Protein AF-A0A1F8XIC7-F1 (afdb_monomer_lite)

Radius of gyration: 18.32 Å; chains: 1; bounding box: 47×60×45 Å

pLDDT: mean 83.5, std 20.92, range [29.95, 98.31]

Foldseek 3Di:
DDPPPPPPPDPPQDFQPAADVLLLVLLLQVLVCVVVVHDRDCPPPDPVSNVSSVVVCVLLVQWDDDPPDIRGDPLSNCLRPPLVSVLVSLLVSQCVRVLLVVLLVVLVVQQPHDDDLQRSLVVSCVVVVDDDDSVVSSVRSVRSLSNCLSNVSRHHPSVDPPDDDPQPPDVVRDGDPD

Structure (mmCIF, N/CA/C/O backbone):
data_AF-A0A1F8XIC7-F1
#
_entry.id   AF-A0A1F8XIC7-F1
#
loop_
_atom_site.group_PDB
_atom_site.id
_atom_site.type_symbol
_atom_site.label_atom_id
_atom_site.label_alt_id
_atom_site.label_comp_id
_atom_site.label_asym_id
_atom_site.label_entity_id
_atom_site.label_seq_id
_atom_site.pdbx_PDB_ins_code
_atom_site.Cartn_x
_atom_site.Cartn_y
_atom_site.Cartn_z
_atom_site.occupancy
_atom_site.B_iso_or_equiv
_atom_site.auth_seq_id
_atom_site.auth_comp_id
_atom_site.auth_asym_id
_atom_site.auth_atom_id
_atom_site.pdbx_PDB_model_num
ATOM 1 N N . MET A 1 1 ? 32.730 34.735 -3.749 1.00 36.56 1 MET A N 1
ATOM 2 C CA . MET A 1 1 ? 31.264 34.768 -3.932 1.00 36.56 1 MET A CA 1
ATOM 3 C C . MET A 1 1 ? 30.772 33.336 -3.873 1.00 36.56 1 MET A C 1
ATOM 5 O O . MET A 1 1 ? 30.935 32.596 -4.833 1.00 36.56 1 MET A O 1
ATOM 9 N N . SER A 1 2 ? 30.315 32.911 -2.699 1.00 34.38 2 SER A N 1
ATOM 10 C CA . SER A 1 2 ? 29.846 31.547 -2.467 1.00 34.38 2 SER A CA 1
ATOM 11 C C . SER A 1 2 ? 28.393 31.474 -2.911 1.00 34.38 2 SER A C 1
ATOM 13 O O . SER A 1 2 ? 27.543 32.138 -2.326 1.00 34.38 2 SER A O 1
ATOM 15 N N . HIS A 1 3 ? 28.113 30.721 -3.973 1.00 35.69 3 HIS A N 1
ATOM 16 C CA . HIS A 1 3 ? 26.741 30.418 -4.358 1.00 35.69 3 HIS A CA 1
ATOM 17 C C . HIS A 1 3 ? 26.152 29.466 -3.319 1.00 35.69 3 HIS A C 1
ATOM 19 O O . HIS A 1 3 ? 26.372 28.256 -3.359 1.00 35.69 3 HIS A O 1
ATOM 25 N N . GLU A 1 4 ? 25.431 30.044 -2.366 1.00 33.59 4 GLU A N 1
ATOM 26 C CA . GLU A 1 4 ? 24.518 29.334 -1.487 1.00 33.59 4 GLU A CA 1
ATOM 27 C C . GLU A 1 4 ? 23.454 28.690 -2.384 1.00 33.59 4 GLU A C 1
ATOM 29 O O . GLU A 1 4 ? 22.554 29.351 -2.903 1.00 33.59 4 GLU A O 1
ATOM 34 N N . ARG A 1 5 ? 23.617 27.394 -2.671 1.00 32.84 5 ARG A N 1
ATOM 35 C CA . ARG A 1 5 ? 22.573 26.606 -3.323 1.00 32.84 5 ARG A CA 1
ATOM 36 C C . ARG A 1 5 ? 21.432 26.506 -2.328 1.00 32.84 5 ARG A C 1
ATOM 38 O O . ARG A 1 5 ? 21.460 25.669 -1.429 1.00 32.84 5 ARG A O 1
ATOM 45 N N . THR A 1 6 ? 20.446 27.376 -2.482 1.00 30.62 6 THR A N 1
ATOM 46 C CA . THR A 1 6 ? 19.145 27.218 -1.849 1.00 30.62 6 THR A CA 1
ATOM 47 C C . THR A 1 6 ? 18.588 25.885 -2.341 1.00 30.62 6 THR A C 1
ATOM 49 O O . THR A 1 6 ? 18.138 25.767 -3.477 1.00 30.62 6 THR A O 1
ATOM 52 N N . LEU A 1 7 ? 18.708 24.844 -1.516 1.00 32.47 7 LEU A N 1
ATOM 53 C CA . LEU A 1 7 ? 17.995 23.590 -1.706 1.00 32.47 7 LEU A CA 1
ATOM 54 C C . LEU A 1 7 ? 16.520 23.907 -1.481 1.00 32.47 7 LEU A C 1
ATOM 56 O O . LEU A 1 7 ? 16.023 23.835 -0.358 1.00 32.47 7 LEU A O 1
ATOM 60 N N . THR A 1 8 ? 15.825 24.317 -2.537 1.00 30.98 8 THR A N 1
ATOM 61 C CA . THR A 1 8 ? 14.368 24.275 -2.560 1.00 30.98 8 THR A CA 1
ATOM 62 C C . THR A 1 8 ? 13.981 22.836 -2.217 1.00 30.98 8 THR A C 1
ATOM 64 O O . THR A 1 8 ? 14.454 21.917 -2.894 1.00 30.98 8 THR A O 1
ATOM 67 N N . PRO A 1 9 ? 13.188 22.587 -1.159 1.00 34.09 9 PRO A N 1
ATOM 68 C CA . PRO A 1 9 ? 12.684 21.251 -0.900 1.00 34.09 9 PRO A CA 1
ATOM 69 C C . PRO A 1 9 ? 11.930 20.819 -2.154 1.00 34.09 9 PRO A C 1
ATOM 71 O O . PRO A 1 9 ? 10.974 21.486 -2.554 1.00 34.09 9 PRO A O 1
ATOM 74 N N . LEU A 1 10 ? 12.386 19.747 -2.803 1.00 39.44 10 LEU A N 1
ATOM 75 C CA . LEU A 1 10 ? 11.605 19.104 -3.853 1.00 39.44 10 LEU A CA 1
ATOM 76 C C . LEU A 1 10 ? 10.187 18.899 -3.291 1.00 39.44 10 LEU A C 1
ATOM 78 O O . LEU A 1 10 ? 10.082 18.462 -2.135 1.00 39.44 10 LEU A O 1
ATOM 82 N N . PRO A 1 11 ? 9.116 19.226 -4.043 1.00 44.53 11 PRO A N 1
ATOM 83 C CA . PRO A 1 11 ? 7.756 18.884 -3.647 1.00 44.53 11 PRO A CA 1
ATOM 84 C C . PRO A 1 11 ? 7.775 17.436 -3.173 1.00 44.53 11 PRO A C 1
ATOM 86 O O . PRO A 1 11 ? 8.271 16.575 -3.902 1.00 44.53 11 PRO A O 1
ATOM 89 N N . GLY A 1 12 ? 7.378 17.205 -1.917 1.00 56.28 12 GLY A N 1
ATOM 90 C CA . GLY A 1 12 ? 7.589 15.926 -1.245 1.00 56.28 12 GLY A CA 1
ATOM 91 C C . GLY A 1 12 ? 7.151 14.790 -2.158 1.00 56.28 12 GLY A C 1
ATOM 92 O O . GLY A 1 12 ? 5.983 14.701 -2.521 1.00 56.28 12 GLY A O 1
ATOM 93 N N . VAL A 1 13 ? 8.106 13.979 -2.612 1.00 66.06 13 VAL A N 1
ATOM 94 C CA . VAL A 1 13 ? 7.819 12.920 -3.577 1.00 66.06 13 VAL A CA 1
ATOM 95 C C . VAL A 1 13 ? 6.974 11.866 -2.870 1.00 66.06 13 VAL A C 1
ATOM 97 O O . VAL A 1 13 ? 7.499 11.060 -2.099 1.00 66.06 13 VAL A O 1
ATOM 100 N N . THR A 1 14 ? 5.665 11.868 -3.120 1.00 74.19 14 THR A N 1
ATOM 101 C CA . THR A 1 14 ? 4.772 10.838 -2.593 1.00 74.19 14 THR A CA 1
ATOM 102 C C . THR A 1 14 ? 4.947 9.554 -3.395 1.00 74.19 14 THR A C 1
ATOM 104 O O . THR A 1 14 ? 4.553 9.456 -4.558 1.00 74.19 14 THR A O 1
ATOM 107 N N . VAL A 1 15 ? 5.530 8.550 -2.746 1.00 81.69 15 VAL A N 1
ATOM 108 C CA . VAL A 1 15 ? 5.574 7.159 -3.205 1.00 81.69 15 VAL A CA 1
ATOM 109 C C . VAL A 1 15 ? 5.182 6.233 -2.062 1.00 81.69 15 VAL A C 1
ATOM 111 O O . VAL A 1 15 ? 5.423 6.573 -0.898 1.00 81.69 15 VAL A O 1
ATOM 114 N N . PRO A 1 16 ? 4.632 5.041 -2.354 1.00 86.19 16 PRO A N 1
ATOM 115 C CA . PRO A 1 16 ? 4.396 4.072 -1.305 1.00 86.19 16 PRO A CA 1
ATOM 116 C C . PRO A 1 16 ? 5.709 3.708 -0.597 1.00 86.19 16 PRO A C 1
ATOM 118 O O . PRO A 1 16 ? 6.678 3.271 -1.215 1.00 86.19 16 PRO A O 1
ATOM 121 N N . ALA A 1 17 ? 5.743 3.905 0.723 1.00 88.88 17 ALA A N 1
ATOM 122 C CA . ALA A 1 17 ? 6.948 3.740 1.546 1.00 88.88 17 ALA A CA 1
ATOM 123 C C . ALA A 1 17 ? 7.149 2.305 2.080 1.00 88.88 17 ALA A C 1
ATOM 125 O O . ALA A 1 17 ? 8.143 2.006 2.761 1.00 88.88 17 ALA A O 1
ATOM 126 N N . ILE A 1 18 ? 6.174 1.428 1.834 1.00 94.62 18 ILE A N 1
ATOM 127 C CA . ILE A 1 18 ? 6.129 0.031 2.268 1.00 94.62 18 ILE A CA 1
ATOM 128 C C . ILE A 1 18 ? 5.272 -0.790 1.296 1.00 94.62 18 ILE A C 1
ATOM 130 O O . ILE A 1 18 ? 4.400 -0.234 0.637 1.00 94.62 18 ILE A O 1
ATOM 134 N N . HIS A 1 19 ? 5.515 -2.101 1.223 1.00 95.88 19 HIS A N 1
ATOM 135 C CA . HIS A 1 19 ? 4.678 -3.063 0.495 1.00 95.88 19 HIS A CA 1
ATOM 136 C C . HIS A 1 19 ? 3.206 -2.981 0.933 1.00 95.88 19 HIS A C 1
ATOM 138 O O . HIS A 1 19 ? 2.904 -2.527 2.041 1.00 95.88 19 HIS A O 1
ATOM 144 N N . PHE A 1 20 ? 2.297 -3.428 0.073 1.00 96.44 20 PHE A N 1
ATOM 145 C CA . PHE A 1 20 ? 0.859 -3.233 0.240 1.00 96.44 20 PHE A CA 1
ATOM 146 C C . PHE A 1 20 ? 0.277 -4.033 1.415 1.00 96.44 20 PHE A C 1
ATOM 148 O O . PHE A 1 20 ? -0.479 -3.493 2.222 1.00 96.44 20 PHE A O 1
ATOM 155 N N . ALA A 1 21 ? 0.673 -5.300 1.574 1.00 95.94 21 ALA A N 1
ATOM 156 C CA . ALA A 1 21 ? 0.096 -6.190 2.587 1.00 95.94 21 ALA A CA 1
ATOM 157 C C . ALA A 1 21 ? 0.189 -5.656 4.039 1.00 95.94 21 ALA A C 1
ATOM 159 O O . ALA A 1 21 ? -0.822 -5.688 4.745 1.00 95.94 21 ALA A O 1
ATOM 160 N N . PRO A 1 22 ? 1.323 -5.091 4.506 1.00 97.31 22 PRO A N 1
ATOM 161 C CA . PRO A 1 22 ? 1.376 -4.424 5.809 1.00 97.31 22 PRO A CA 1
ATOM 162 C C . PRO A 1 22 ? 0.367 -3.283 6.003 1.00 97.31 22 PRO A C 1
ATOM 164 O O . PRO A 1 22 ? -0.145 -3.107 7.110 1.00 97.31 22 PRO A O 1
ATOM 167 N N . VAL A 1 23 ? 0.047 -2.530 4.946 1.00 98.06 23 VAL A N 1
ATOM 168 C CA . VAL A 1 23 ? -0.944 -1.442 5.002 1.00 98.06 23 VAL A CA 1
ATOM 169 C C . VAL A 1 23 ? -2.334 -2.004 5.275 1.00 98.06 23 VAL A C 1
ATOM 171 O O . VAL A 1 23 ? -3.032 -1.521 6.168 1.00 98.06 23 VAL A O 1
ATOM 174 N N . VAL A 1 24 ? -2.696 -3.082 4.576 1.00 97.88 24 VAL A N 1
ATOM 175 C CA . VAL A 1 24 ? -3.954 -3.815 4.783 1.00 97.88 24 VAL A CA 1
ATOM 176 C C . VAL A 1 24 ? -4.019 -4.412 6.188 1.00 97.88 24 VAL A C 1
ATOM 178 O O . VAL A 1 24 ? -5.032 -4.272 6.875 1.00 97.88 24 VAL A O 1
ATOM 181 N N . GLN A 1 25 ? -2.928 -5.028 6.654 1.00 97.94 25 GLN A N 1
ATOM 182 C CA . GLN A 1 25 ? -2.850 -5.611 7.994 1.00 97.94 25 GLN A CA 1
ATOM 183 C C . GLN A 1 25 ? -3.105 -4.554 9.076 1.00 97.94 25 GLN A C 1
ATOM 185 O O . GLN A 1 25 ? -3.921 -4.766 9.974 1.00 97.94 25 GLN A O 1
ATOM 190 N N . VAL A 1 26 ? -2.440 -3.399 8.984 1.00 98.25 26 VAL A N 1
ATOM 191 C CA . VAL A 1 26 ? -2.615 -2.301 9.943 1.00 98.25 26 VAL A CA 1
ATOM 192 C C . VAL A 1 26 ? -4.028 -1.722 9.866 1.00 98.25 26 VAL A C 1
ATOM 194 O O . VAL A 1 26 ? -4.639 -1.538 10.916 1.00 98.25 26 VAL A O 1
ATOM 197 N N . ALA A 1 27 ? -4.580 -1.508 8.666 1.00 98.31 27 ALA A N 1
ATOM 198 C CA . ALA A 1 27 ? -5.959 -1.043 8.491 1.00 98.31 27 ALA A CA 1
ATOM 199 C C . ALA A 1 27 ? -6.985 -1.991 9.125 1.00 98.31 27 ALA A C 1
ATOM 201 O O . ALA A 1 27 ? -7.899 -1.554 9.821 1.00 98.31 27 ALA A O 1
ATOM 202 N N . THR A 1 28 ? -6.798 -3.297 8.938 1.00 97.88 28 THR A N 1
ATOM 203 C CA . THR A 1 28 ? -7.670 -4.330 9.510 1.00 97.88 28 THR A CA 1
ATOM 204 C C . THR A 1 28 ? -7.657 -4.276 11.032 1.00 97.88 28 THR A C 1
ATOM 206 O O . THR A 1 28 ? -8.717 -4.288 11.661 1.00 97.88 28 THR A O 1
ATOM 209 N N . ARG A 1 29 ? -6.471 -4.143 11.641 1.00 97.69 29 ARG A N 1
ATOM 210 C CA . ARG A 1 29 ? -6.345 -4.061 13.102 1.00 97.69 29 ARG A CA 1
ATOM 211 C C . ARG A 1 29 ? -6.992 -2.804 13.675 1.00 97.69 29 ARG A C 1
ATOM 213 O O . ARG A 1 29 ? -7.731 -2.911 14.650 1.00 97.69 29 ARG A O 1
ATOM 220 N N . ILE A 1 30 ? -6.766 -1.635 13.068 1.00 97.38 30 ILE A N 1
ATOM 221 C CA . ILE A 1 30 ? -7.383 -0.391 13.555 1.00 97.38 30 ILE A CA 1
ATOM 222 C C . ILE A 1 30 ? -8.904 -0.399 13.371 1.00 97.38 30 ILE A C 1
ATOM 224 O O . ILE A 1 30 ? -9.615 0.019 14.279 1.00 97.38 30 ILE A O 1
ATOM 228 N N . ALA A 1 31 ? -9.410 -0.909 12.242 1.00 97.12 31 ALA A N 1
ATOM 229 C CA . ALA A 1 31 ? -10.842 -0.972 11.963 1.00 97.12 31 ALA A CA 1
ATOM 230 C C . ALA A 1 31 ? -11.546 -1.936 12.929 1.00 97.12 31 ALA A C 1
ATOM 232 O O . ALA A 1 31 ? -12.569 -1.588 13.516 1.00 97.12 31 ALA A O 1
ATOM 233 N N . THR A 1 32 ? -10.953 -3.109 13.164 1.00 96.06 32 THR A N 1
ATOM 234 C CA . THR A 1 32 ? -11.482 -4.104 14.108 1.00 96.06 32 THR A CA 1
ATOM 235 C C . THR A 1 32 ? -11.500 -3.563 15.538 1.00 96.06 32 THR A C 1
ATOM 237 O O . THR A 1 32 ? -12.520 -3.659 16.218 1.00 96.06 32 THR A O 1
ATOM 240 N N . ALA A 1 33 ? -10.402 -2.953 15.997 1.00 96.00 33 ALA A N 1
ATOM 241 C CA . ALA A 1 33 ? -10.329 -2.368 17.336 1.00 96.00 33 ALA A CA 1
ATOM 242 C C . ALA A 1 33 ? -11.333 -1.217 17.512 1.00 96.00 33 ALA A C 1
ATOM 244 O O . ALA A 1 33 ? -12.000 -1.129 18.541 1.00 96.00 33 ALA A O 1
ATOM 245 N N . ALA A 1 34 ? -11.508 -0.377 16.485 1.00 95.06 34 ALA A N 1
ATOM 246 C CA . ALA A 1 34 ? -12.491 0.703 16.503 1.00 95.06 34 ALA A CA 1
ATOM 247 C C . ALA A 1 34 ? -13.937 0.178 16.578 1.00 95.06 34 ALA A C 1
ATOM 249 O O . ALA A 1 34 ? -14.728 0.711 17.355 1.00 95.06 34 ALA A O 1
ATOM 250 N N . GLN A 1 35 ? -14.273 -0.894 15.846 1.00 94.81 35 GLN A N 1
ATOM 251 C CA . GLN A 1 35 ? -15.585 -1.555 15.941 1.00 94.81 35 GLN A CA 1
ATOM 252 C C . GLN A 1 35 ? -15.839 -2.132 17.336 1.00 94.81 35 GLN A C 1
ATOM 254 O O . GLN A 1 35 ? -16.935 -1.984 17.875 1.00 94.81 35 GLN A O 1
ATOM 259 N N . LYS A 1 36 ? -14.818 -2.754 17.933 1.00 95.69 36 LYS A N 1
ATOM 260 C CA . LYS A 1 36 ? -14.899 -3.363 19.268 1.00 95.69 36 LYS A CA 1
ATOM 261 C C . LYS A 1 36 ? -14.763 -2.363 20.419 1.00 95.69 36 LYS A C 1
ATOM 263 O O . LYS A 1 36 ? -15.024 -2.726 21.558 1.00 95.69 36 LYS A O 1
ATOM 268 N N . LYS A 1 37 ? -14.409 -1.104 20.131 1.00 94.12 37 LYS A N 1
ATOM 269 C CA . LYS A 1 37 ? -14.090 -0.062 21.126 1.00 94.12 37 LYS A CA 1
ATOM 270 C C . LYS A 1 37 ? -12.944 -0.472 22.063 1.00 94.12 37 LYS A C 1
ATOM 272 O O . LYS A 1 37 ? -12.955 -0.159 23.250 1.00 94.12 37 LYS A O 1
ATOM 277 N N . GLU A 1 38 ? -11.946 -1.148 21.506 1.00 94.75 38 GLU A N 1
ATOM 278 C CA . GLU A 1 38 ? -10.777 -1.672 22.216 1.00 94.75 38 GLU A CA 1
ATOM 279 C C . GLU A 1 38 ? -9.488 -0.956 21.785 1.00 94.75 38 GLU A C 1
ATOM 281 O O . GLU A 1 38 ? -9.451 -0.207 20.803 1.00 94.75 38 GLU A O 1
ATOM 286 N N . SER A 1 39 ? -8.401 -1.190 22.523 1.00 93.31 39 SER A N 1
ATOM 287 C CA . SER A 1 39 ? -7.068 -0.794 22.079 1.00 93.31 39 SER A CA 1
ATOM 288 C C . SER A 1 39 ? -6.615 -1.660 20.901 1.00 93.31 39 SER A C 1
ATOM 290 O O . SER A 1 39 ? -6.957 -2.835 20.784 1.00 93.31 39 SER A O 1
ATOM 292 N N . VAL A 1 40 ? -5.824 -1.074 20.001 1.00 95.75 40 VAL A N 1
ATOM 293 C CA . VAL A 1 40 ? -5.270 -1.826 18.873 1.00 95.75 40 VAL A CA 1
ATOM 294 C C . VAL A 1 40 ? -4.158 -2.739 19.380 1.00 95.75 40 VAL A C 1
ATOM 296 O O . VAL A 1 40 ? -3.164 -2.256 19.926 1.00 95.75 40 VAL A O 1
ATOM 299 N N . ASP A 1 41 ? -4.291 -4.043 19.153 1.00 95.75 41 ASP A N 1
ATOM 300 C CA . ASP A 1 41 ? -3.193 -4.978 19.378 1.00 95.75 41 ASP A CA 1
ATOM 301 C C . ASP A 1 41 ? -2.128 -4.811 18.285 1.00 95.75 41 ASP A C 1
ATOM 303 O O . ASP A 1 41 ? -2.385 -5.015 17.100 1.00 95.75 41 ASP A O 1
ATOM 307 N N . TRP A 1 42 ? -0.903 -4.460 18.670 1.00 96.88 42 TRP A N 1
ATOM 308 C CA . TRP A 1 42 ? 0.237 -4.301 17.760 1.00 96.88 42 TRP A CA 1
ATOM 309 C C . TRP A 1 42 ? 1.210 -5.485 17.780 1.00 96.88 42 TRP A C 1
ATOM 311 O O . TRP A 1 42 ? 2.243 -5.442 17.107 1.00 96.88 42 TRP A O 1
ATOM 321 N N . SER A 1 43 ? 0.887 -6.553 18.515 1.00 96.00 43 SER A N 1
ATOM 322 C CA . SER A 1 43 ? 1.722 -7.746 18.648 1.00 96.00 43 SER A CA 1
ATOM 323 C C . SER A 1 43 ? 2.151 -8.304 17.282 1.00 96.00 43 SER A C 1
ATOM 325 O O . SER A 1 43 ? 1.381 -8.337 16.316 1.00 96.00 43 SER A O 1
ATOM 327 N N . GLY A 1 44 ? 3.424 -8.685 17.166 1.00 95.50 44 GLY A N 1
ATOM 328 C CA . GLY A 1 44 ? 3.985 -9.255 15.936 1.00 95.50 44 GLY A CA 1
ATOM 329 C C . GLY A 1 44 ? 4.261 -8.265 14.792 1.00 95.50 44 GLY A C 1
ATOM 330 O O . GLY A 1 44 ? 4.814 -8.682 13.776 1.00 95.50 44 GLY A O 1
ATOM 331 N N . ILE A 1 45 ? 3.951 -6.967 14.929 1.00 96.31 45 ILE A N 1
ATOM 332 C CA . ILE A 1 45 ? 4.254 -5.954 13.902 1.00 96.31 45 ILE A CA 1
ATOM 333 C C . ILE A 1 45 ? 5.387 -5.039 14.377 1.00 96.31 45 ILE A C 1
ATOM 335 O O . ILE A 1 45 ? 5.336 -4.429 15.443 1.00 96.31 45 ILE A O 1
ATOM 339 N N . ARG A 1 46 ? 6.430 -4.893 13.550 1.00 97.00 46 ARG A N 1
ATOM 340 C CA . ARG A 1 46 ? 7.535 -3.967 13.839 1.00 97.00 46 ARG A CA 1
ATOM 341 C C . ARG A 1 46 ? 7.033 -2.523 13.876 1.00 97.00 46 ARG A C 1
ATOM 343 O O . ARG A 1 46 ? 6.299 -2.091 12.991 1.00 97.00 46 ARG A O 1
ATOM 350 N N . ARG A 1 47 ? 7.535 -1.729 14.825 1.00 96.44 47 ARG A N 1
ATOM 351 C CA . ARG A 1 47 ? 7.166 -0.311 14.990 1.00 96.44 47 ARG A CA 1
ATOM 352 C C . ARG A 1 47 ? 7.327 0.520 13.709 1.00 96.44 47 ARG A C 1
ATOM 354 O O . ARG A 1 47 ? 6.472 1.342 13.396 1.00 96.44 47 ARG A O 1
ATOM 361 N N . SER A 1 48 ? 8.388 0.283 12.937 1.00 95.19 48 SER A N 1
ATOM 362 C CA . SER A 1 48 ? 8.607 0.957 11.649 1.00 95.19 48 SER A CA 1
ATOM 363 C C . SER A 1 48 ? 7.549 0.597 10.601 1.00 95.19 48 SER A C 1
ATOM 365 O O . SER A 1 48 ? 7.109 1.474 9.861 1.00 95.19 48 SER A O 1
ATOM 367 N N . THR A 1 49 ? 7.102 -0.660 10.562 1.00 96.19 49 THR A N 1
ATOM 368 C CA . THR A 1 49 ? 6.000 -1.118 9.706 1.00 96.19 49 THR A CA 1
ATOM 369 C C . THR A 1 49 ? 4.693 -0.436 10.085 1.00 96.19 49 THR A C 1
ATOM 371 O O . THR A 1 49 ? 3.988 0.035 9.195 1.00 96.19 49 THR A O 1
ATOM 374 N N . ILE A 1 50 ? 4.404 -0.315 11.386 1.00 96.94 50 ILE A N 1
ATOM 375 C CA . ILE A 1 50 ? 3.212 0.387 11.885 1.00 96.94 50 ILE A CA 1
ATOM 376 C C . ILE A 1 50 ? 3.226 1.839 11.404 1.00 96.94 50 ILE A C 1
ATOM 378 O O . ILE A 1 50 ? 2.286 2.268 10.745 1.00 96.94 50 ILE A O 1
ATOM 382 N N . TYR A 1 51 ? 4.306 2.586 11.654 1.00 96.12 51 TYR A N 1
ATOM 383 C CA . TYR A 1 51 ? 4.361 3.999 11.269 1.00 96.12 51 TYR A CA 1
ATOM 384 C C . TYR A 1 51 ? 4.282 4.223 9.763 1.00 96.12 51 TYR A C 1
ATOM 386 O O . TYR A 1 51 ? 3.550 5.111 9.334 1.00 96.12 51 TYR A O 1
ATOM 394 N N . LYS A 1 52 ? 4.993 3.420 8.963 1.00 96.12 52 LYS A N 1
ATOM 395 C CA . LYS A 1 52 ? 4.919 3.519 7.500 1.00 96.12 52 LYS A CA 1
ATOM 396 C C . LYS A 1 52 ? 3.512 3.222 6.997 1.00 96.12 52 LYS A C 1
ATOM 398 O O . LYS A 1 52 ? 3.001 3.970 6.176 1.00 96.12 52 LYS A O 1
ATOM 403 N N . SER A 1 53 ? 2.876 2.181 7.529 1.00 97.94 53 SER A N 1
ATOM 404 C CA . SER A 1 53 ? 1.508 1.819 7.152 1.00 97.94 53 SER A CA 1
ATOM 405 C C . SER A 1 53 ? 0.511 2.901 7.550 1.00 97.94 53 SER A C 1
ATOM 407 O O . SER A 1 53 ? -0.308 3.289 6.731 1.00 97.94 53 SER A O 1
ATOM 409 N N . LEU A 1 54 ? 0.617 3.455 8.762 1.00 97.19 54 LEU A N 1
ATOM 410 C CA . LEU A 1 54 ? -0.227 4.569 9.198 1.00 97.19 54 LEU A CA 1
ATOM 411 C C . LEU A 1 54 ? -0.045 5.810 8.317 1.00 97.19 54 LEU A C 1
ATOM 413 O O . LEU A 1 54 ? -1.036 6.431 7.956 1.00 97.19 54 LEU A O 1
ATOM 417 N N . SER A 1 55 ? 1.189 6.154 7.938 1.00 95.62 55 SER A N 1
ATOM 418 C CA . SER A 1 55 ? 1.422 7.250 6.993 1.00 95.62 55 SER A CA 1
ATOM 419 C C . SER A 1 55 ? 0.792 6.966 5.626 1.00 95.62 55 SER A C 1
ATOM 421 O O . SER A 1 55 ? 0.186 7.864 5.060 1.00 95.62 55 SER A O 1
ATOM 423 N N . MET A 1 56 ? 0.852 5.726 5.124 1.00 96.00 56 MET A N 1
ATOM 424 C CA . MET A 1 56 ? 0.171 5.368 3.872 1.00 96.00 56 MET A CA 1
ATOM 425 C C . MET A 1 56 ? -1.354 5.453 3.984 1.00 96.00 56 MET A C 1
ATOM 427 O O . MET A 1 56 ? -2.006 5.911 3.055 1.00 96.00 56 MET A O 1
ATOM 431 N N . LEU A 1 57 ? -1.934 5.02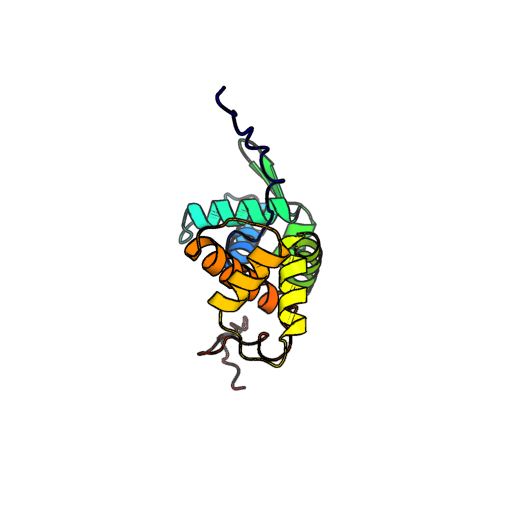4 5.106 1.00 97.75 57 LEU A N 1
ATOM 432 C CA . LEU A 1 57 ? -3.376 5.134 5.340 1.00 97.75 57 LEU A CA 1
ATOM 433 C C . LEU A 1 57 ? -3.834 6.595 5.424 1.00 97.75 57 LEU A C 1
ATOM 435 O O . LEU A 1 57 ? -4.937 6.908 4.988 1.00 97.75 57 LEU A O 1
ATOM 439 N N . GLU A 1 58 ? -3.004 7.479 5.974 1.00 96.44 58 GLU A N 1
ATOM 440 C CA . GLU A 1 58 ? -3.264 8.921 6.014 1.00 96.44 58 GLU A CA 1
ATOM 441 C C . GLU A 1 58 ? -3.142 9.551 4.619 1.00 96.44 58 GLU A C 1
ATOM 443 O O . GLU A 1 58 ? -4.022 10.302 4.217 1.00 96.44 58 GLU A O 1
ATOM 448 N N . GLU A 1 59 ? -2.132 9.161 3.836 1.00 94.69 59 GLU A N 1
ATOM 449 C CA . GLU A 1 59 ? -1.953 9.603 2.445 1.00 94.69 59 GLU A CA 1
ATOM 450 C C . GLU A 1 59 ? -3.104 9.151 1.523 1.00 94.69 59 GLU A C 1
ATOM 452 O O . GLU A 1 59 ? -3.482 9.852 0.588 1.00 94.69 59 GLU A O 1
ATOM 457 N N . MET A 1 60 ? -3.697 7.983 1.793 1.00 95.81 60 MET A N 1
ATOM 458 C CA . MET A 1 60 ? -4.903 7.498 1.103 1.00 95.81 60 MET A CA 1
ATOM 459 C C . MET A 1 60 ? -6.204 8.104 1.654 1.00 95.81 60 MET A C 1
ATOM 461 O O . MET A 1 60 ? -7.286 7.710 1.226 1.00 95.81 60 MET A O 1
ATOM 465 N N . ASP A 1 61 ? -6.113 9.037 2.602 1.00 96.62 61 ASP A N 1
ATOM 466 C CA . ASP A 1 61 ? -7.239 9.686 3.271 1.00 96.62 61 ASP A CA 1
ATOM 467 C C . ASP A 1 61 ? -8.183 8.728 4.028 1.00 96.62 61 ASP A C 1
ATOM 469 O O . ASP A 1 61 ? -9.362 9.012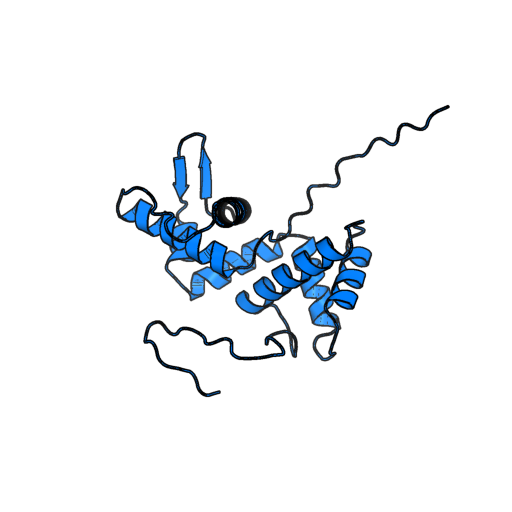 4.216 1.00 96.62 61 ASP A O 1
ATOM 473 N N . LEU A 1 62 ? -7.674 7.590 4.509 1.00 98.19 62 LEU A N 1
ATOM 474 C CA . LEU A 1 62 ? -8.460 6.587 5.245 1.00 98.19 62 LEU A CA 1
ATOM 475 C C . LEU A 1 62 ? -8.472 6.842 6.754 1.00 98.19 62 LEU A C 1
ATOM 477 O O . LEU A 1 62 ? -9.412 6.469 7.459 1.00 98.19 62 LEU A O 1
ATOM 481 N N . ILE A 1 63 ? -7.437 7.497 7.269 1.00 98.12 63 ILE A N 1
ATOM 482 C CA . ILE A 1 63 ? -7.337 7.850 8.683 1.00 98.12 63 ILE A CA 1
ATOM 483 C C . ILE A 1 63 ? -6.896 9.296 8.856 1.00 98.12 63 ILE A C 1
ATOM 485 O O . ILE A 1 63 ? -6.406 9.937 7.931 1.00 98.12 63 ILE A O 1
ATOM 489 N N . SER A 1 64 ? -7.018 9.794 10.081 1.00 97.06 64 SER A N 1
ATOM 490 C CA . SER A 1 64 ? -6.336 11.016 10.505 1.00 97.06 64 SER A CA 1
ATOM 491 C C . SER A 1 64 ? -5.716 10.797 11.875 1.00 97.06 64 SER A C 1
ATOM 493 O O . SER A 1 64 ? -6.411 10.424 12.829 1.00 97.06 64 SER A O 1
ATOM 495 N N . ARG A 1 65 ? -4.404 11.010 11.989 1.00 94.19 65 ARG A N 1
ATOM 496 C CA . ARG A 1 65 ? -3.702 10.876 13.268 1.00 94.19 65 ARG A CA 1
ATOM 497 C C . ARG A 1 65 ? -3.839 12.156 14.085 1.00 94.19 65 ARG A C 1
ATOM 499 O O . ARG A 1 65 ? -3.667 13.263 13.589 1.00 94.19 65 ARG A O 1
ATOM 506 N N . ARG A 1 66 ? -4.135 11.997 15.370 1.00 91.31 66 ARG A N 1
ATOM 507 C CA . ARG A 1 66 ? -4.137 13.058 16.384 1.00 91.31 66 ARG A CA 1
ATOM 508 C C . ARG A 1 66 ? -3.126 12.696 17.467 1.00 91.31 66 ARG A C 1
ATOM 510 O O . ARG A 1 66 ? -2.712 11.545 17.575 1.00 91.31 66 ARG A O 1
ATOM 517 N N . SER A 1 67 ? -2.757 13.659 18.308 1.00 84.50 67 SER A N 1
ATOM 518 C CA . SER A 1 67 ? -1.715 13.481 19.335 1.00 84.50 67 SER A CA 1
ATOM 519 C C . SER A 1 67 ? -1.921 12.268 20.255 1.00 84.50 67 SER A C 1
ATOM 521 O O . SER A 1 67 ? -0.943 11.697 20.728 1.00 84.50 67 SER A O 1
ATOM 523 N N . LYS A 1 68 ? -3.173 11.858 20.502 1.00 87.44 68 LYS A N 1
ATOM 524 C CA . LYS A 1 68 ? -3.521 10.734 21.391 1.00 87.44 68 LYS A CA 1
ATOM 525 C C . LYS A 1 68 ? -4.484 9.715 20.775 1.00 87.44 68 LYS A C 1
ATOM 527 O O . LYS A 1 68 ? -4.963 8.836 21.484 1.00 87.44 68 LYS A O 1
ATOM 532 N N . SER A 1 69 ? -4.820 9.837 19.493 1.00 89.81 69 SER A N 1
ATOM 533 C CA . SER A 1 69 ? -5.820 8.964 18.872 1.00 89.81 69 SER A CA 1
ATOM 534 C C . SER A 1 69 ? -5.666 8.869 17.359 1.00 89.81 69 SER A C 1
ATOM 536 O O . SER A 1 69 ? -5.036 9.710 16.720 1.00 89.81 69 SER A O 1
ATOM 538 N N . ILE A 1 70 ? -6.260 7.828 16.782 1.00 94.94 70 ILE A N 1
ATOM 539 C CA . ILE A 1 70 ? -6.404 7.660 15.338 1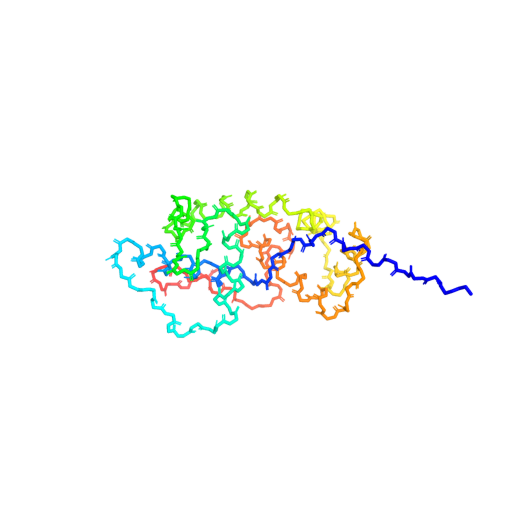.00 94.94 70 ILE A CA 1
ATOM 540 C C . ILE A 1 70 ? -7.895 7.753 15.037 1.00 94.94 70 ILE A C 1
ATOM 542 O O . ILE A 1 70 ? -8.686 6.985 15.581 1.00 94.94 70 ILE A O 1
ATOM 546 N N . PHE A 1 71 ? -8.282 8.702 14.191 1.00 96.00 71 PHE A N 1
ATOM 547 C CA . PHE A 1 71 ? -9.640 8.775 13.673 1.00 96.00 71 PHE A CA 1
ATOM 548 C C . PHE A 1 71 ? -9.749 7.877 12.437 1.00 96.00 71 PHE A C 1
ATOM 550 O O . PHE A 1 71 ? -9.050 8.110 11.451 1.00 96.00 71 PHE A O 1
ATOM 557 N N . VAL A 1 72 ? -10.597 6.849 12.507 1.00 97.06 72 VAL A N 1
ATOM 558 C CA . VAL A 1 72 ? -10.838 5.893 11.416 1.00 97.06 72 VAL A CA 1
ATOM 559 C C . VAL A 1 72 ? -12.036 6.374 10.599 1.00 97.06 72 VAL A C 1
ATOM 561 O O . VAL A 1 72 ? -13.143 6.473 11.130 1.00 97.06 72 VAL A O 1
ATOM 564 N N . LYS A 1 73 ? -11.828 6.690 9.317 1.00 97.25 73 LYS A N 1
ATOM 565 C CA . LYS A 1 73 ? -12.903 7.141 8.420 1.00 97.25 73 LYS A CA 1
ATOM 566 C C . LYS A 1 73 ? -13.716 5.956 7.901 1.00 97.25 73 LYS A C 1
ATOM 568 O O . LYS A 1 73 ? -13.237 4.825 7.888 1.00 97.25 73 LYS A O 1
ATOM 573 N N . VAL A 1 74 ? -14.934 6.221 7.418 1.00 95.81 74 VAL A N 1
ATOM 574 C CA . VAL A 1 74 ? -15.845 5.192 6.873 1.00 95.81 74 VAL A CA 1
ATOM 575 C C . VAL A 1 74 ? -15.165 4.357 5.781 1.00 95.81 74 VAL A C 1
ATOM 577 O O . VAL A 1 74 ? -15.251 3.132 5.787 1.00 95.81 74 VAL A O 1
ATOM 580 N N . GLU A 1 75 ? -14.422 5.010 4.890 1.00 97.06 75 GLU A N 1
ATOM 581 C CA . GLU A 1 75 ? -13.733 4.349 3.778 1.00 97.06 75 GLU A CA 1
ATOM 582 C C . GLU A 1 75 ? -12.612 3.405 4.245 1.00 97.06 75 GLU A C 1
ATOM 584 O O . GLU A 1 75 ? -12.346 2.397 3.595 1.00 97.06 75 GLU A O 1
ATOM 589 N N . CYS A 1 76 ? -12.028 3.634 5.429 1.00 97.94 76 CYS A N 1
ATOM 590 C CA . CYS A 1 76 ? -11.062 2.706 6.016 1.00 97.94 76 CYS A CA 1
ATOM 591 C C . CYS A 1 76 ? -11.693 1.362 6.386 1.00 97.94 76 CYS A C 1
ATOM 593 O O . CYS A 1 76 ? -11.018 0.342 6.282 1.00 97.94 76 CYS A O 1
ATOM 595 N N . TYR A 1 77 ? -12.960 1.335 6.813 1.00 97.75 77 TYR A N 1
ATOM 596 C CA . TYR A 1 77 ? -13.647 0.074 7.110 1.00 97.75 77 TYR A CA 1
ATOM 597 C C . TYR A 1 77 ? -13.881 -0.733 5.836 1.00 97.75 77 TYR A C 1
ATOM 599 O O . TYR A 1 77 ? -13.629 -1.933 5.835 1.00 97.75 77 TYR A O 1
ATOM 607 N N . ALA A 1 78 ? -14.286 -0.072 4.747 1.00 97.06 78 ALA A N 1
ATOM 608 C CA . ALA A 1 78 ? -14.414 -0.716 3.441 1.00 97.06 78 ALA A CA 1
ATOM 609 C C . ALA A 1 78 ? -13.057 -1.240 2.947 1.00 97.06 78 ALA A C 1
ATOM 611 O O . ALA A 1 78 ? -12.936 -2.408 2.606 1.00 97.06 78 ALA A O 1
ATOM 612 N N . PHE A 1 79 ? -12.004 -0.422 3.008 1.00 98.00 79 PHE A N 1
ATOM 613 C CA . PHE A 1 79 ? -10.652 -0.853 2.645 1.00 98.00 79 PHE A CA 1
ATOM 614 C C . PHE A 1 79 ? -10.150 -2.040 3.493 1.00 98.00 79 PHE A C 1
ATOM 616 O O . PHE A 1 79 ? -9.480 -2.947 2.993 1.00 98.00 79 PHE A O 1
ATOM 623 N N . ALA A 1 80 ? -10.452 -2.042 4.790 1.00 97.06 80 ALA A N 1
ATOM 624 C CA . ALA A 1 80 ? -10.008 -3.079 5.711 1.00 97.06 80 ALA A CA 1
ATOM 625 C C . ALA A 1 80 ? -10.761 -4.403 5.520 1.00 97.06 80 ALA A C 1
ATOM 627 O O . ALA A 1 80 ? -10.126 -5.456 5.469 1.00 97.06 80 ALA A O 1
ATOM 628 N N . LEU A 1 81 ?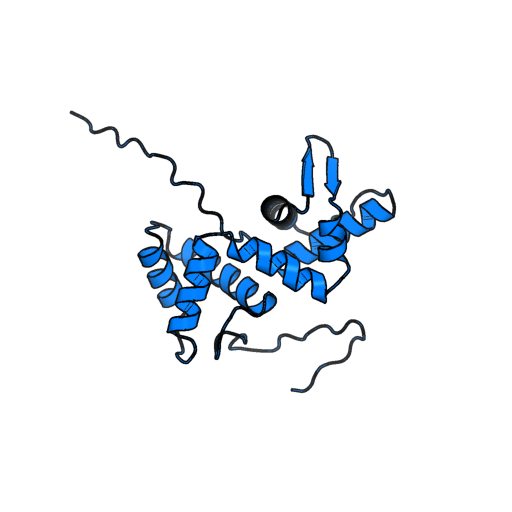 -12.090 -4.358 5.421 1.00 92.25 81 LEU A N 1
ATOM 629 C CA . LEU A 1 81 ? -12.959 -5.522 5.626 1.00 92.25 81 LEU A CA 1
ATOM 630 C C . LEU A 1 81 ? -13.593 -6.072 4.340 1.00 92.25 81 LEU A C 1
ATOM 632 O O . LEU A 1 81 ? -14.169 -7.152 4.382 1.00 92.25 81 LEU A O 1
ATOM 636 N N . ASP A 1 82 ? -13.475 -5.366 3.215 1.00 94.12 82 ASP A N 1
ATOM 637 C CA . ASP A 1 82 ? -14.043 -5.757 1.921 1.00 94.12 82 ASP A CA 1
ATOM 638 C C . ASP A 1 82 ? -12.918 -5.839 0.875 1.00 94.12 82 ASP A C 1
ATOM 640 O O . ASP A 1 82 ? -12.247 -4.845 0.589 1.00 94.12 82 ASP A O 1
ATOM 644 N N . SER A 1 83 ? -12.660 -7.038 0.342 1.00 88.44 83 SER A N 1
ATOM 645 C CA . SER A 1 83 ? -11.551 -7.286 -0.591 1.00 88.44 83 SER A CA 1
ATOM 646 C C . SER A 1 83 ? -11.690 -6.530 -1.905 1.00 88.44 83 SER A C 1
ATOM 648 O O . SER A 1 83 ? -10.689 -6.032 -2.425 1.00 88.44 83 SER A O 1
ATOM 650 N N . ASP A 1 84 ? -12.908 -6.419 -2.423 1.00 88.81 84 ASP A N 1
ATOM 651 C CA . ASP A 1 84 ? -13.162 -5.854 -3.745 1.00 88.81 84 ASP A CA 1
ATOM 652 C C . ASP A 1 84 ? -13.059 -4.332 -3.658 1.00 88.81 84 ASP A C 1
ATOM 654 O O . ASP A 1 84 ? -12.317 -3.687 -4.409 1.00 88.81 84 ASP A O 1
ATOM 658 N N . ARG A 1 85 ? -13.692 -3.754 -2.630 1.00 94.62 85 ARG A N 1
ATOM 659 C CA . ARG A 1 85 ? -13.596 -2.316 -2.357 1.00 94.62 85 ARG A CA 1
ATOM 660 C C . ARG A 1 85 ? -12.189 -1.892 -1.963 1.00 94.62 85 ARG A C 1
ATOM 662 O O . ARG A 1 85 ? -11.782 -0.778 -2.283 1.00 94.62 85 ARG A O 1
ATOM 669 N N . ARG A 1 86 ? -11.411 -2.756 -1.305 1.00 95.94 86 ARG A N 1
ATOM 670 C CA . ARG A 1 86 ? -10.005 -2.482 -0.968 1.00 95.94 86 ARG A CA 1
ATOM 671 C C . ARG A 1 86 ? -9.178 -2.155 -2.201 1.00 95.94 86 ARG A C 1
ATOM 673 O O . ARG A 1 86 ? -8.436 -1.170 -2.176 1.00 95.94 86 ARG A O 1
ATOM 680 N N . ILE A 1 87 ? -9.291 -2.972 -3.248 1.00 94.25 87 ILE A N 1
ATOM 681 C CA . ILE A 1 87 ? -8.542 -2.773 -4.492 1.00 94.25 87 ILE A CA 1
ATOM 682 C C . ILE A 1 87 ? -8.981 -1.464 -5.144 1.00 94.25 87 ILE A C 1
ATOM 684 O O . ILE A 1 87 ? -8.127 -0.652 -5.496 1.00 94.25 87 ILE A O 1
ATOM 688 N N . GLU A 1 88 ? -10.288 -1.215 -5.241 1.00 96.31 88 GLU A N 1
ATOM 689 C CA . GLU A 1 88 ? -10.834 0.017 -5.819 1.00 96.31 88 GLU A CA 1
ATOM 690 C C . GLU A 1 88 ? -10.320 1.277 -5.098 1.00 96.31 88 GLU A C 1
ATOM 692 O O . GLU A 1 88 ? -9.759 2.178 -5.731 1.00 96.31 88 GLU A O 1
ATOM 697 N N . ILE A 1 89 ? -10.458 1.320 -3.768 1.00 97.06 89 ILE A N 1
ATOM 698 C CA . ILE A 1 89 ? -10.056 2.453 -2.922 1.00 97.06 89 ILE A CA 1
ATOM 699 C C . ILE A 1 89 ? -8.556 2.719 -3.067 1.00 97.06 89 ILE A C 1
ATOM 701 O O . ILE A 1 89 ? -8.135 3.849 -3.335 1.00 97.06 89 ILE A O 1
ATOM 705 N N . ALA A 1 90 ? -7.737 1.674 -2.937 1.00 95.94 90 ALA A N 1
ATOM 706 C CA . 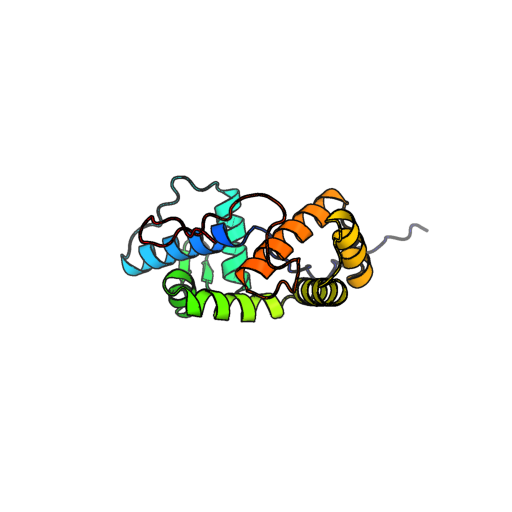ALA A 1 90 ? -6.290 1.810 -3.014 1.00 95.94 90 ALA A CA 1
ATOM 707 C C . ALA A 1 90 ? -5.811 2.180 -4.419 1.00 95.94 90 ALA A C 1
ATOM 709 O O . ALA A 1 90 ? -4.914 3.011 -4.553 1.00 95.94 90 ALA A O 1
ATOM 710 N N . ARG A 1 91 ? -6.435 1.633 -5.470 1.00 95.62 91 ARG A N 1
ATOM 711 C CA . ARG A 1 91 ? -6.155 1.989 -6.868 1.00 95.62 91 ARG A CA 1
ATOM 712 C C . 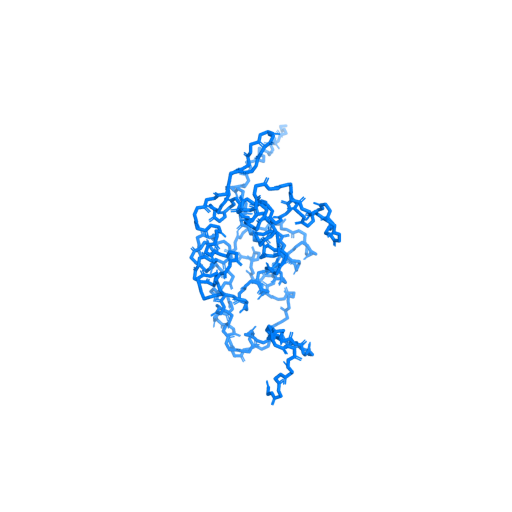ARG A 1 91 ? -6.449 3.464 -7.118 1.00 95.62 91 ARG A C 1
ATOM 714 O O . ARG A 1 91 ? -5.600 4.176 -7.653 1.00 95.62 91 ARG A O 1
ATOM 721 N N . LYS A 1 92 ? -7.620 3.940 -6.685 1.00 96.06 92 LYS A N 1
ATOM 722 C CA . LYS A 1 92 ? -8.034 5.344 -6.814 1.00 96.06 92 LYS A CA 1
ATOM 723 C C . LYS A 1 92 ? -7.099 6.294 -6.069 1.00 96.06 92 LYS A C 1
ATOM 725 O O . LYS A 1 92 ? -6.819 7.378 -6.576 1.00 96.06 92 LYS A O 1
ATOM 730 N N . ALA A 1 93 ? -6.627 5.914 -4.883 1.00 94.94 93 ALA A N 1
ATOM 731 C CA . ALA A 1 93 ? -5.670 6.715 -4.126 1.00 94.94 93 ALA A CA 1
ATOM 732 C C . ALA A 1 93 ? -4.283 6.714 -4.787 1.00 94.94 93 ALA A C 1
ATOM 734 O O . ALA A 1 93 ? -3.732 7.780 -5.052 1.00 94.94 93 ALA A O 1
ATOM 735 N N . ALA A 1 94 ? -3.753 5.538 -5.133 1.00 94.81 94 ALA A N 1
ATOM 736 C CA . ALA A 1 94 ? -2.397 5.396 -5.652 1.00 94.81 94 ALA A CA 1
ATOM 737 C C . ALA A 1 94 ? -2.189 6.092 -7.006 1.00 94.81 94 ALA A C 1
ATOM 739 O O . ALA A 1 94 ? -1.134 6.677 -7.242 1.00 94.81 94 ALA A O 1
ATOM 740 N N . LEU A 1 95 ? -3.201 6.100 -7.882 1.00 94.38 95 LEU A N 1
ATOM 741 C CA . LEU A 1 95 ? -3.136 6.798 -9.174 1.00 94.38 95 LEU A CA 1
ATOM 742 C C . LEU A 1 95 ? -3.099 8.334 -9.051 1.00 94.38 95 LEU A C 1
ATOM 744 O O . LEU A 1 95 ? -2.774 9.020 -10.022 1.00 94.38 95 LEU A O 1
ATOM 748 N N . LYS A 1 96 ? -3.387 8.896 -7.871 1.00 92.94 96 LYS A N 1
ATOM 749 C CA . LYS A 1 96 ? -3.186 10.330 -7.610 1.00 92.94 96 LYS A CA 1
ATOM 750 C C . LYS A 1 96 ? -1.724 10.669 -7.323 1.00 92.94 96 LYS A C 1
ATOM 752 O O . LYS A 1 96 ? -1.359 11.835 -7.425 1.00 92.94 96 LYS A O 1
ATOM 757 N N . TRP A 1 97 ? -0.887 9.685 -6.987 1.00 92.50 97 TRP A N 1
ATOM 758 C CA . TRP A 1 97 ? 0.533 9.906 -6.721 1.00 92.50 97 TRP A CA 1
ATOM 759 C C . TRP A 1 97 ? 1.296 10.026 -8.046 1.00 92.50 97 TRP A C 1
ATOM 761 O O . TRP A 1 97 ? 1.388 9.034 -8.779 1.00 92.50 97 TRP A O 1
ATOM 771 N N . PRO A 1 98 ? 1.873 11.200 -8.380 1.00 91.50 98 PRO A N 1
ATOM 772 C CA . PRO A 1 98 ? 2.434 11.443 -9.710 1.00 91.50 98 PRO A CA 1
ATOM 773 C C . PRO A 1 98 ? 3.498 10.422 -10.109 1.00 91.50 98 PRO A C 1
ATOM 775 O O . PRO A 1 98 ? 3.462 9.884 -11.213 1.00 91.50 98 PRO A O 1
ATOM 778 N N . MET A 1 99 ? 4.401 10.087 -9.185 1.00 91.31 99 MET A N 1
ATOM 779 C CA . MET A 1 99 ? 5.470 9.135 -9.464 1.00 91.31 99 MET A CA 1
ATOM 780 C C . MET A 1 99 ? 4.958 7.703 -9.639 1.00 91.31 99 MET A C 1
ATOM 782 O O . MET A 1 99 ? 5.444 6.991 -10.516 1.00 91.31 99 MET A O 1
ATOM 786 N N . PHE A 1 100 ? 3.966 7.279 -8.851 1.00 94.12 100 PHE A N 1
ATOM 787 C CA . PHE A 1 100 ? 3.357 5.962 -9.033 1.00 94.12 100 PHE A CA 1
ATOM 788 C C . PHE A 1 100 ? 2.665 5.871 -10.398 1.00 94.12 100 PHE A C 1
ATOM 790 O O . PHE A 1 100 ? 2.861 4.908 -11.133 1.00 94.12 100 PHE A O 1
ATOM 797 N N . SER A 1 101 ? 1.937 6.914 -10.796 1.00 93.88 101 SER A N 1
ATOM 798 C CA . SER A 1 101 ? 1.308 6.992 -12.117 1.00 93.88 101 SER A CA 1
ATOM 799 C C . SER A 1 101 ? 2.321 6.983 -13.264 1.00 93.88 101 SER A C 1
ATOM 801 O O . SER A 1 101 ? 2.108 6.295 -14.264 1.00 93.88 101 SER A O 1
ATOM 803 N N . THR A 1 102 ? 3.453 7.676 -13.123 1.00 94.00 102 THR A N 1
ATOM 804 C CA . THR A 1 102 ? 4.572 7.573 -14.074 1.00 94.00 102 THR A CA 1
ATOM 805 C C . THR A 1 102 ? 5.144 6.158 -14.108 1.00 94.00 102 THR A C 1
ATOM 807 O O . THR A 1 102 ? 5.358 5.609 -15.187 1.00 94.00 102 THR A O 1
ATOM 810 N N . PHE A 1 103 ? 5.307 5.515 -12.952 1.00 95.06 103 PHE A N 1
ATOM 811 C CA . PHE A 1 103 ? 5.771 4.134 -12.871 1.00 95.06 103 PHE A CA 1
ATOM 812 C C . PHE A 1 103 ? 4.840 3.155 -13.610 1.00 95.06 103 PHE A C 1
ATOM 814 O O . PHE A 1 103 ? 5.327 2.315 -14.369 1.00 95.06 103 PHE A O 1
ATOM 821 N N . ILE A 1 104 ? 3.515 3.296 -13.480 1.00 95.69 104 ILE A N 1
ATOM 822 C CA . ILE A 1 104 ? 2.550 2.486 -14.245 1.00 95.69 104 ILE A CA 1
ATOM 823 C C . ILE A 1 104 ? 2.700 2.719 -15.754 1.00 95.69 104 ILE A C 1
ATOM 825 O O . ILE A 1 104 ? 2.742 1.753 -16.515 1.00 95.69 104 ILE A O 1
ATOM 829 N N . LYS A 1 105 ? 2.858 3.973 -16.204 1.00 95.31 105 LYS A N 1
ATOM 830 C CA . LYS A 1 105 ? 3.110 4.275 -17.626 1.00 95.31 105 LYS A CA 1
ATOM 831 C C . LYS A 1 105 ? 4.372 3.576 -18.128 1.00 95.31 105 LYS A C 1
ATOM 833 O O . LYS A 1 105 ? 4.323 2.934 -19.176 1.00 95.31 105 LYS A O 1
ATOM 838 N N . ILE A 1 106 ? 5.466 3.636 -17.362 1.00 94.31 106 ILE A N 1
ATOM 839 C CA . ILE A 1 106 ? 6.715 2.935 -17.688 1.00 94.31 106 ILE A CA 1
ATOM 840 C C . ILE A 1 106 ? 6.442 1.441 -17.862 1.00 94.31 106 ILE A C 1
ATOM 842 O O . ILE A 1 106 ? 6.801 0.903 -18.908 1.00 94.31 106 ILE A O 1
ATOM 846 N N . LEU A 1 107 ? 5.773 0.787 -16.903 1.00 94.38 107 LEU A N 1
ATOM 847 C CA . LEU A 1 107 ? 5.448 -0.642 -16.988 1.00 94.38 107 LEU A CA 1
ATOM 848 C C . LEU A 1 107 ? 4.632 -0.986 -18.241 1.00 94.38 107 LEU A C 1
ATOM 850 O O . LEU A 1 107 ? 4.926 -1.983 -18.899 1.00 94.38 107 LEU A O 1
ATOM 854 N N . THR A 1 108 ? 3.663 -0.149 -18.617 1.00 93.75 108 THR A N 1
ATOM 855 C CA . THR A 1 108 ? 2.859 -0.333 -19.836 1.00 93.75 108 THR A CA 1
ATOM 856 C C . THR A 1 108 ? 3.717 -0.314 -21.101 1.00 93.75 108 THR A C 1
ATOM 858 O O . THR A 1 108 ? 3.540 -1.181 -21.960 1.00 93.75 108 THR A O 1
ATOM 861 N N . THR A 1 109 ? 4.705 0.588 -21.197 1.00 93.12 109 THR A N 1
ATOM 862 C CA . THR A 1 109 ? 5.613 0.651 -22.366 1.00 93.12 109 THR A CA 1
ATOM 863 C C . THR A 1 109 ? 6.506 -0.582 -22.532 1.00 93.12 109 THR A C 1
ATOM 865 O O . THR A 1 109 ? 7.018 -0.825 -23.622 1.00 93.12 109 THR A O 1
ATOM 868 N N . VAL A 1 110 ? 6.705 -1.363 -21.467 1.00 90.69 110 VAL A N 1
ATOM 869 C CA . VAL A 1 110 ? 7.558 -2.564 -21.454 1.00 90.69 110 VAL A CA 1
ATOM 870 C C . VAL A 1 110 ? 6.773 -3.822 -21.081 1.00 90.69 110 VAL A C 1
ATOM 872 O O . VAL A 1 110 ? 7.352 -4.795 -20.604 1.00 90.69 110 VAL A O 1
ATOM 875 N N . SER A 1 111 ? 5.457 -3.822 -21.297 1.00 88.69 111 SER A N 1
ATOM 876 C CA . SER A 1 111 ? 4.535 -4.882 -20.855 1.00 88.69 111 SER A CA 1
ATOM 877 C C . SER A 1 111 ? 4.856 -6.284 -21.394 1.00 88.69 111 SER A C 1
ATOM 879 O O . SER A 1 111 ? 4.556 -7.278 -20.732 1.00 88.69 111 SER A O 1
ATOM 881 N N . SER A 1 112 ? 5.511 -6.376 -22.555 1.00 85.88 112 SER A N 1
ATOM 882 C CA . SER A 1 112 ? 5.968 -7.627 -23.181 1.00 85.88 112 SER A CA 1
ATOM 883 C C . SER A 1 112 ? 7.472 -7.900 -23.024 1.00 85.88 112 SER A C 1
ATOM 885 O O . SER A 1 112 ? 7.978 -8.881 -23.564 1.00 85.88 112 SER A O 1
ATOM 887 N N . GLN A 1 113 ? 8.211 -7.047 -22.305 1.00 87.12 113 GLN A N 1
ATOM 888 C CA . GLN A 1 113 ? 9.672 -7.109 -22.217 1.00 87.12 113 GLN A CA 1
ATOM 889 C C . GLN A 1 113 ? 10.141 -7.435 -20.802 1.00 87.12 113 GLN A C 1
ATOM 891 O O . GLN A 1 113 ? 9.787 -6.749 -19.840 1.00 87.12 113 GLN A O 1
ATOM 896 N N . HIS A 1 114 ? 11.029 -8.425 -20.677 1.00 82.44 114 HIS A N 1
ATOM 897 C CA . HIS A 1 114 ? 11.744 -8.666 -19.426 1.00 82.44 114 HIS A CA 1
ATOM 898 C C . HIS A 1 114 ? 12.701 -7.502 -19.154 1.00 82.44 114 HIS A C 1
ATOM 900 O O . HIS A 1 114 ? 13.732 -7.349 -19.809 1.00 82.44 114 HIS A O 1
ATOM 906 N N . ILE A 1 115 ? 12.357 -6.675 -18.169 1.00 86.75 115 ILE A N 1
ATOM 907 C CA . ILE A 1 115 ? 13.174 -5.555 -17.709 1.00 86.75 115 ILE A CA 1
ATOM 908 C C . ILE A 1 115 ? 13.631 -5.815 -16.273 1.00 86.75 115 ILE A C 1
ATOM 910 O O . ILE A 1 115 ? 12.863 -6.259 -15.422 1.00 86.75 115 ILE A O 1
ATOM 914 N N . SER A 1 116 ? 14.907 -5.558 -15.990 1.00 87.50 116 SER A N 1
ATOM 915 C CA . SER A 1 116 ? 15.429 -5.686 -14.631 1.00 87.50 116 SER A CA 1
ATOM 916 C C . SER A 1 116 ? 14.956 -4.527 -13.750 1.00 87.50 116 SER A C 1
ATOM 918 O O . SER A 1 116 ? 14.748 -3.409 -14.227 1.00 87.50 116 SER A O 1
ATOM 920 N N . LEU A 1 117 ? 14.874 -4.760 -12.437 1.00 86.56 117 LEU A N 1
ATOM 921 C CA . LEU A 1 117 ? 14.541 -3.712 -11.462 1.00 86.56 117 LEU A CA 1
ATOM 922 C C . LEU A 1 117 ? 15.506 -2.521 -11.541 1.00 86.56 117 LEU A C 1
ATOM 924 O O . LEU A 1 117 ? 15.076 -1.377 -11.440 1.00 86.56 117 LEU A O 1
ATOM 928 N N . LYS A 1 118 ? 16.796 -2.776 -11.801 1.00 87.75 118 LYS A N 1
ATOM 929 C CA . LYS A 1 118 ? 17.808 -1.728 -12.000 1.00 87.75 118 LYS A CA 1
ATOM 930 C C . LYS A 1 118 ? 17.476 -0.831 -13.196 1.00 87.75 118 LYS A C 1
ATOM 932 O O . LYS A 1 118 ? 17.618 0.384 -13.105 1.00 87.75 118 LYS A O 1
ATOM 937 N N . ARG A 1 119 ? 17.024 -1.411 -14.311 1.00 89.31 119 ARG A N 1
ATOM 938 C CA . ARG A 1 119 ? 16.678 -0.642 -15.515 1.00 89.31 119 ARG A CA 1
ATOM 939 C C . ARG A 1 119 ? 15.344 0.095 -15.359 1.00 89.31 119 ARG A C 1
ATOM 941 O O . ARG A 1 119 ? 15.224 1.214 -15.846 1.00 89.31 119 ARG A O 1
ATOM 948 N N . LEU A 1 120 ? 14.382 -0.487 -14.636 1.00 90.06 120 LEU A N 1
ATOM 949 C CA . LEU A 1 120 ? 13.161 0.215 -14.218 1.00 90.06 120 LEU A CA 1
ATOM 950 C C . LEU A 1 120 ? 13.479 1.417 -13.321 1.00 90.06 120 LEU A C 1
ATOM 952 O O . LEU A 1 120 ? 12.945 2.496 -13.547 1.00 90.06 120 LEU A O 1
ATOM 956 N N . ALA A 1 121 ? 14.387 1.249 -12.359 1.00 89.31 121 ALA A N 1
ATOM 957 C CA . ALA A 1 121 ? 14.856 2.320 -11.484 1.00 89.31 121 ALA A CA 1
ATOM 958 C C . ALA A 1 121 ? 15.502 3.469 -12.269 1.00 89.31 121 ALA A C 1
ATOM 960 O O . ALA A 1 121 ? 15.152 4.625 -12.057 1.00 89.31 121 ALA A O 1
ATOM 961 N N . GLN A 1 122 ? 16.384 3.156 -13.221 1.00 88.94 122 GLN A N 1
ATOM 962 C CA . GLN A 1 122 ? 17.002 4.166 -14.087 1.00 88.94 122 GLN A CA 1
ATOM 963 C C . GLN A 1 122 ? 15.967 4.955 -14.896 1.00 88.94 122 GLN A C 1
ATOM 965 O O . GLN A 1 122 ? 16.059 6.177 -14.958 1.00 88.94 122 GLN A O 1
ATOM 970 N N . ARG A 1 123 ? 14.975 4.271 -15.486 1.00 91.25 123 ARG A N 1
ATOM 971 C CA . ARG A 1 123 ? 13.897 4.939 -16.231 1.00 91.25 123 ARG A CA 1
ATOM 972 C C . ARG A 1 123 ? 13.054 5.835 -15.334 1.00 91.25 123 ARG A C 1
ATOM 974 O O . ARG A 1 123 ? 12.823 6.979 -15.684 1.00 91.25 123 ARG A O 1
ATOM 981 N N . LEU A 1 124 ? 12.649 5.340 -14.167 1.00 90.81 124 LEU A N 1
ATOM 982 C CA . LEU A 1 124 ? 11.843 6.121 -13.236 1.00 90.81 124 LEU A CA 1
ATOM 983 C C . LEU A 1 124 ? 12.569 7.388 -12.763 1.00 90.81 124 LEU A C 1
ATOM 985 O O . LEU A 1 124 ? 11.968 8.455 -12.736 1.00 90.81 124 LEU A O 1
ATOM 989 N N . SER A 1 125 ? 13.851 7.280 -12.400 1.00 88.12 125 SER A N 1
ATOM 990 C CA . SER A 1 125 ? 14.650 8.444 -12.001 1.00 88.12 125 SER A CA 1
ATOM 991 C C . SER A 1 125 ? 14.784 9.472 -13.123 1.00 88.12 125 SER A C 1
ATOM 993 O O . SER A 1 125 ? 14.722 10.661 -12.833 1.00 88.12 125 SER A O 1
ATOM 995 N N . ALA A 1 126 ? 14.940 9.024 -14.374 1.00 87.88 126 ALA A N 1
ATOM 996 C CA . ALA A 1 126 ? 15.012 9.910 -15.533 1.00 87.88 126 ALA A CA 1
ATOM 997 C C . ALA A 1 126 ? 13.667 10.604 -15.813 1.00 87.88 126 ALA A C 1
ATOM 999 O O . ALA A 1 126 ? 13.634 11.816 -15.989 1.00 87.88 126 ALA A O 1
ATOM 1000 N N . ASP A 1 127 ? 12.558 9.859 -15.793 1.00 87.44 127 ASP A N 1
ATOM 1001 C CA . ASP A 1 127 ? 11.222 10.387 -16.106 1.00 87.44 127 ASP A CA 1
ATOM 1002 C C . ASP A 1 127 ? 10.664 11.305 -15.005 1.00 87.44 127 ASP A C 1
ATOM 1004 O O . ASP A 1 127 ? 9.779 12.121 -15.265 1.00 87.44 127 ASP A O 1
ATOM 1008 N N . CYS A 1 128 ? 11.139 11.160 -13.765 1.00 84.88 128 CYS A N 1
ATOM 1009 C CA . CYS A 1 128 ? 10.697 11.965 -12.625 1.00 84.88 128 CYS A CA 1
ATOM 1010 C C . CYS A 1 128 ? 11.716 13.013 -12.152 1.00 84.88 128 CYS A C 1
ATOM 1012 O O . CYS A 1 128 ? 11.416 13.705 -11.184 1.00 84.88 128 CYS A O 1
ATOM 1014 N N . ASP A 1 129 ? 12.882 13.115 -12.796 1.00 85.12 129 ASP A N 1
ATOM 1015 C CA . ASP A 1 129 ? 13.968 14.044 -12.444 1.00 85.12 129 ASP A CA 1
ATOM 1016 C C . ASP A 1 129 ? 14.382 13.972 -10.956 1.00 85.12 129 ASP A C 1
ATOM 1018 O O . ASP A 1 129 ? 14.401 14.966 -10.230 1.00 85.12 129 ASP A O 1
ATOM 1022 N N . VAL A 1 130 ? 14.653 12.753 -10.457 1.00 81.19 130 VAL A N 1
ATOM 1023 C CA . VAL A 1 130 ? 14.966 12.528 -9.029 1.00 81.19 130 VAL A CA 1
ATOM 1024 C C . VAL A 1 130 ? 16.335 11.891 -8.813 1.00 81.19 130 VAL A C 1
ATOM 1026 O O . VAL A 1 130 ? 16.588 10.749 -9.212 1.00 81.19 130 VAL A O 1
ATOM 1029 N N . GLU A 1 131 ? 17.187 12.590 -8.060 1.00 82.50 131 GLU A N 1
ATOM 1030 C CA . GLU A 1 131 ? 18.540 12.162 -7.674 1.00 82.50 131 GLU A CA 1
ATOM 1031 C C . GLU A 1 131 ? 18.552 11.270 -6.421 1.00 82.50 131 GLU A C 1
ATOM 1033 O O . GLU A 1 131 ? 19.117 11.577 -5.367 1.00 82.50 131 GLU A O 1
ATOM 1038 N N . TRP A 1 132 ? 17.900 10.120 -6.506 1.00 82.00 132 TRP A N 1
ATOM 1039 C CA . TRP A 1 132 ? 17.936 9.129 -5.436 1.00 82.00 132 TRP A CA 1
ATOM 1040 C C . TRP A 1 132 ? 19.176 8.235 -5.510 1.00 82.00 132 TRP A C 1
ATOM 1042 O O . TRP A 1 132 ? 19.627 7.833 -6.582 1.00 82.00 132 TRP A O 1
ATOM 1052 N N . LYS A 1 133 ? 19.684 7.819 -4.341 1.00 86.25 133 LYS A N 1
ATOM 1053 C CA . LYS A 1 133 ? 20.716 6.773 -4.269 1.00 86.25 133 LYS A CA 1
ATOM 1054 C C . LYS A 1 133 ? 20.200 5.494 -4.951 1.00 86.25 133 LYS A C 1
ATOM 1056 O O . LYS A 1 133 ? 19.054 5.120 -4.692 1.00 86.25 133 LYS A O 1
ATOM 1061 N N . PRO A 1 134 ? 21.028 4.751 -5.712 1.00 82.12 134 PRO A N 1
ATOM 1062 C CA . PRO A 1 134 ? 20.575 3.573 -6.460 1.00 82.12 134 PRO A CA 1
ATOM 1063 C C . PRO A 1 134 ? 19.787 2.549 -5.627 1.00 82.12 134 PRO A C 1
ATOM 1065 O O . PRO A 1 134 ? 18.737 2.076 -6.055 1.00 82.12 134 PRO A O 1
ATOM 1068 N N . ALA A 1 135 ? 20.241 2.266 -4.401 1.00 83.69 135 ALA A N 1
ATOM 1069 C CA . ALA A 1 135 ? 19.563 1.344 -3.485 1.00 83.69 135 ALA A CA 1
ATOM 1070 C C . ALA A 1 135 ? 18.168 1.837 -3.044 1.00 83.69 135 ALA A C 1
ATOM 1072 O O . ALA A 1 135 ? 17.252 1.032 -2.853 1.00 83.69 135 ALA A O 1
ATOM 1073 N N . THR A 1 136 ? 17.987 3.155 -2.909 1.00 85.12 136 THR A N 1
ATOM 1074 C CA . THR A 1 136 ? 16.694 3.776 -2.591 1.00 85.12 136 THR A CA 1
ATOM 1075 C C . THR A 1 136 ? 15.728 3.617 -3.759 1.00 85.12 136 THR A C 1
ATOM 1077 O O . THR A 1 136 ? 14.598 3.179 -3.551 1.00 85.12 136 THR A O 1
ATOM 1080 N N . VAL A 1 137 ? 16.180 3.892 -4.989 1.00 84.44 137 VAL A N 1
ATOM 1081 C CA . VAL A 1 137 ? 15.335 3.748 -6.187 1.00 84.44 137 VAL A CA 1
ATOM 1082 C C . VAL A 1 137 ? 14.900 2.305 -6.379 1.00 84.44 137 VAL A C 1
ATOM 1084 O O . VAL A 1 137 ? 13.725 2.043 -6.612 1.00 84.44 137 VAL A O 1
ATOM 1087 N N . GLU A 1 138 ? 15.821 1.351 -6.236 1.00 87.56 138 GLU A N 1
ATOM 1088 C CA . GLU A 1 138 ? 15.495 -0.067 -6.389 1.00 87.56 138 GLU A CA 1
ATOM 1089 C C . GLU A 1 138 ? 14.470 -0.527 -5.343 1.00 87.56 138 GLU A C 1
ATOM 1091 O O . GLU A 1 138 ? 13.541 -1.270 -5.664 1.00 87.56 138 GLU A O 1
ATOM 1096 N N . THR A 1 139 ? 14.602 -0.052 -4.101 1.00 89.88 139 THR A N 1
ATOM 1097 C CA . THR A 1 139 ? 13.628 -0.323 -3.035 1.00 89.88 139 THR A CA 1
ATOM 1098 C C . THR A 1 139 ? 12.256 0.255 -3.378 1.00 89.88 139 THR A C 1
ATOM 1100 O O . THR A 1 139 ? 11.258 -0.460 -3.288 1.00 89.88 139 THR A O 1
ATOM 1103 N N . ASN A 1 140 ? 12.199 1.510 -3.827 1.00 91.00 140 ASN A N 1
ATOM 1104 C CA . ASN A 1 140 ? 10.947 2.156 -4.220 1.00 91.00 140 ASN A CA 1
ATOM 1105 C C . ASN A 1 140 ? 10.298 1.438 -5.408 1.00 91.00 140 ASN A C 1
ATOM 1107 O O . ASN A 1 140 ? 9.103 1.174 -5.370 1.00 91.00 140 ASN A O 1
ATOM 1111 N N . VAL A 1 141 ? 11.070 1.043 -6.425 1.00 93.50 141 VAL A N 1
ATOM 1112 C CA . VAL A 1 141 ? 10.565 0.275 -7.575 1.00 93.50 141 VAL A CA 1
ATOM 1113 C C . VAL A 1 141 ? 9.997 -1.075 -7.146 1.00 93.50 141 VAL A C 1
ATOM 1115 O O . VAL A 1 141 ? 8.933 -1.452 -7.628 1.00 93.50 141 VAL A O 1
ATOM 1118 N N . LYS A 1 142 ? 10.653 -1.798 -6.228 1.00 94.06 142 LYS A N 1
ATOM 1119 C CA . LYS A 1 142 ? 10.115 -3.060 -5.684 1.00 94.06 142 LYS A CA 1
ATOM 1120 C C . LYS A 1 142 ? 8.767 -2.842 -5.007 1.00 94.06 142 LYS A C 1
ATOM 1122 O O . LYS A 1 142 ? 7.828 -3.583 -5.279 1.00 94.06 142 LYS A O 1
ATOM 1127 N N . ILE A 1 143 ? 8.674 -1.806 -4.176 1.00 94.75 143 ILE A N 1
ATOM 1128 C CA . ILE A 1 143 ? 7.440 -1.459 -3.470 1.00 94.75 143 ILE A CA 1
ATOM 1129 C C . ILE A 1 143 ? 6.346 -1.039 -4.459 1.00 94.75 143 ILE A C 1
ATOM 1131 O O . ILE A 1 143 ? 5.228 -1.531 -4.377 1.00 94.75 143 ILE A O 1
ATOM 1135 N N . MET A 1 144 ? 6.642 -0.175 -5.429 1.00 95.44 144 MET A N 1
ATOM 1136 C CA . MET A 1 144 ? 5.647 0.247 -6.417 1.00 95.44 144 MET A CA 1
ATOM 1137 C C . MET A 1 144 ? 5.211 -0.902 -7.326 1.00 95.44 144 MET A C 1
ATOM 1139 O O . MET A 1 144 ? 4.044 -0.966 -7.694 1.00 95.44 144 MET A O 1
ATOM 1143 N N . LEU A 1 145 ? 6.104 -1.837 -7.657 1.00 95.19 145 LEU A N 1
ATOM 1144 C CA . LEU A 1 145 ? 5.743 -3.035 -8.411 1.00 95.19 145 LEU A CA 1
ATOM 1145 C C . LEU A 1 145 ? 4.835 -3.967 -7.600 1.00 95.19 145 LEU A C 1
ATOM 1147 O O . LEU A 1 145 ? 3.884 -4.513 -8.148 1.00 95.19 145 LEU A O 1
ATOM 1151 N N . ASP A 1 146 ? 5.101 -4.129 -6.305 1.00 95.69 146 ASP A N 1
ATOM 1152 C CA . ASP A 1 146 ? 4.225 -4.858 -5.382 1.00 95.69 146 ASP A CA 1
ATOM 1153 C C . ASP A 1 146 ? 2.819 -4.245 -5.326 1.00 95.69 146 ASP A C 1
ATOM 1155 O O . ASP A 1 146 ? 1.829 -4.943 -5.542 1.00 95.69 146 ASP A O 1
ATOM 1159 N N . TRP A 1 147 ? 2.732 -2.923 -5.157 1.00 96.38 147 TRP A N 1
ATOM 1160 C CA . TRP A 1 147 ? 1.463 -2.198 -5.221 1.00 96.38 147 TRP A CA 1
ATOM 1161 C C . TRP A 1 147 ? 0.783 -2.361 -6.580 1.00 96.38 147 TRP A C 1
ATOM 1163 O O . TRP A 1 147 ? -0.391 -2.703 -6.635 1.00 96.38 147 TRP A O 1
ATOM 1173 N N . ALA A 1 148 ? 1.501 -2.177 -7.688 1.00 96.19 148 ALA A N 1
ATOM 1174 C CA . ALA A 1 148 ? 0.933 -2.312 -9.026 1.00 96.19 148 ALA A CA 1
ATOM 1175 C C . ALA A 1 148 ? 0.324 -3.703 -9.257 1.00 96.19 148 ALA A C 1
ATOM 1177 O O . ALA A 1 148 ? -0.719 -3.808 -9.895 1.00 96.19 148 ALA A O 1
ATOM 1178 N N . ARG A 1 149 ? 0.928 -4.764 -8.713 1.00 94.81 149 ARG A N 1
ATOM 1179 C CA . ARG A 1 149 ? 0.378 -6.126 -8.786 1.00 94.81 149 ARG A CA 1
ATOM 1180 C C . ARG A 1 149 ? -0.877 -6.282 -7.939 1.00 94.81 149 ARG A C 1
ATOM 1182 O O . ARG A 1 149 ? -1.891 -6.735 -8.453 1.00 94.81 149 ARG A O 1
ATOM 1189 N N . HIS A 1 150 ? -0.832 -5.854 -6.678 1.00 94.00 150 HIS A N 1
ATOM 1190 C CA . HIS A 1 150 ? -1.989 -5.920 -5.780 1.00 94.00 150 HIS A CA 1
ATOM 1191 C C . HIS A 1 150 ? -3.181 -5.086 -6.258 1.00 94.00 150 HIS A C 1
ATOM 1193 O O . HIS A 1 150 ? -4.322 -5.419 -5.958 1.00 94.00 150 HIS A O 1
ATOM 1199 N N . LEU A 1 151 ? -2.915 -4.006 -6.991 1.00 94.50 151 LEU A N 1
ATOM 1200 C CA . LEU A 1 151 ? -3.930 -3.115 -7.539 1.00 94.50 151 LEU A CA 1
ATOM 1201 C C . LEU A 1 151 ? -4.353 -3.485 -8.965 1.00 94.50 151 LEU A C 1
ATOM 1203 O O . LEU A 1 151 ? -5.133 -2.742 -9.560 1.00 94.50 151 LEU A O 1
ATOM 1207 N N . GLU A 1 152 ? -3.848 -4.593 -9.513 1.00 93.69 152 GLU A N 1
ATOM 1208 C CA . GLU A 1 152 ? -4.101 -5.067 -10.886 1.00 93.69 152 GLU A CA 1
ATOM 1209 C C . GLU A 1 152 ? -3.762 -4.015 -11.963 1.00 93.69 152 GLU A C 1
ATOM 1211 O O . GLU A 1 152 ? -4.403 -3.912 -13.005 1.00 93.69 152 GLU A O 1
ATOM 1216 N N . LEU A 1 153 ? -2.746 -3.195 -11.693 1.00 94.75 153 LEU A N 1
ATOM 1217 C CA . LEU A 1 153 ? -2.222 -2.165 -12.593 1.00 94.75 153 LEU A CA 1
ATOM 1218 C C . LEU A 1 153 ? -0.931 -2.595 -13.303 1.00 94.75 153 LEU A C 1
ATOM 1220 O O . LEU A 1 153 ? -0.503 -1.931 -14.243 1.00 94.75 153 LEU A O 1
ATOM 1224 N N . ALA A 1 154 ? -0.278 -3.669 -12.849 1.00 93.56 154 ALA A N 1
ATOM 1225 C CA . ALA A 1 154 ? 0.917 -4.208 -13.490 1.00 93.56 154 ALA A CA 1
ATOM 1226 C C . ALA A 1 154 ? 0.534 -4.989 -14.769 1.00 93.56 154 ALA A C 1
ATOM 1228 O O . ALA A 1 154 ? -0.156 -6.002 -14.667 1.00 93.56 154 ALA A O 1
ATOM 1229 N N . PRO A 1 155 ? 0.980 -4.570 -15.968 1.00 90.94 155 PRO A N 1
ATOM 1230 C CA . PRO A 1 155 ? 0.567 -5.178 -17.227 1.00 90.94 155 PRO A CA 1
ATOM 1231 C C . PRO A 1 155 ? 1.454 -6.360 -17.640 1.00 90.94 155 PRO A C 1
ATOM 1233 O O . PRO A 1 155 ? 2.649 -6.410 -17.330 1.00 90.94 155 PRO A O 1
ATOM 1236 N N . GLY A 1 156 ? 0.876 -7.271 -18.427 1.00 88.12 156 GLY A N 1
ATOM 1237 C CA . GLY A 1 156 ? 1.594 -8.339 -19.126 1.00 88.12 156 GLY A CA 1
ATOM 1238 C C . GLY A 1 156 ? 2.467 -9.182 -18.197 1.00 88.12 156 GLY A C 1
ATOM 1239 O O . GLY A 1 156 ? 2.015 -9.663 -17.158 1.00 88.12 156 GLY A O 1
ATOM 1240 N N . ILE A 1 157 ? 3.745 -9.336 -18.548 1.00 85.19 157 ILE A N 1
ATOM 1241 C CA . ILE A 1 157 ? 4.667 -10.194 -17.789 1.00 85.19 157 ILE A CA 1
ATOM 1242 C C . ILE A 1 157 ? 4.996 -9.656 -16.383 1.00 85.19 157 ILE A C 1
ATOM 1244 O O . ILE A 1 157 ? 5.574 -10.383 -15.574 1.00 85.19 157 ILE A O 1
ATOM 1248 N N . HIS A 1 158 ? 4.657 -8.393 -16.091 1.00 84.75 158 HIS A N 1
ATOM 1249 C CA . HIS A 1 158 ? 4.922 -7.746 -14.800 1.00 84.75 158 HIS A CA 1
ATOM 1250 C C . HIS A 1 158 ? 3.833 -8.023 -13.762 1.00 84.75 158 HIS A C 1
ATOM 1252 O O . HIS A 1 158 ? 4.099 -7.862 -12.566 1.00 84.75 158 HIS A O 1
ATOM 1258 N N . ALA A 1 159 ? 2.649 -8.474 -14.199 1.00 83.88 159 ALA A N 1
ATOM 1259 C CA . ALA A 1 159 ? 1.517 -8.829 -13.339 1.00 83.88 159 ALA A CA 1
ATOM 1260 C C . ALA A 1 159 ? 1.869 -9.933 -12.329 1.00 83.88 159 ALA A C 1
ATOM 1262 O O . ALA A 1 159 ? 1.381 -9.939 -11.201 1.00 83.88 159 ALA A O 1
ATOM 1263 N N . TYR A 1 160 ? 2.788 -10.824 -12.703 1.00 75.94 160 TYR A N 1
ATOM 1264 C CA . TYR A 1 160 ? 3.197 -11.961 -11.889 1.00 75.94 160 TYR A CA 1
ATOM 1265 C C . TYR A 1 160 ? 4.617 -11.768 -11.346 1.00 75.94 160 TYR A C 1
ATOM 1267 O O . TYR A 1 160 ? 5.501 -11.201 -11.996 1.00 75.94 160 TYR A O 1
ATOM 1275 N N . ALA A 1 161 ? 4.865 -12.239 -10.124 1.00 63.56 161 ALA A N 1
ATOM 1276 C CA . ALA A 1 161 ? 6.217 -12.298 -9.588 1.00 63.56 161 ALA A CA 1
ATOM 1277 C C . ALA A 1 161 ? 7.020 -13.362 -10.353 1.00 63.56 161 ALA A C 1
ATOM 1279 O O . ALA A 1 161 ? 6.709 -14.550 -10.289 1.00 63.56 161 ALA A O 1
ATOM 1280 N N . GLN A 1 162 ? 8.082 -12.958 -11.058 1.00 54.38 162 GLN A N 1
ATOM 1281 C CA . GLN A 1 162 ? 9.019 -13.903 -11.673 1.00 54.38 162 GLN A CA 1
ATOM 1282 C C . GLN A 1 162 ? 9.923 -14.526 -10.603 1.00 54.38 162 GLN A C 1
ATOM 1284 O O . GLN A 1 162 ? 11.060 -14.098 -10.418 1.00 54.38 162 GLN A O 1
ATOM 1289 N N . ARG A 1 163 ? 9.355 -15.498 -9.875 1.00 39.72 163 ARG A N 1
ATOM 1290 C CA . ARG A 1 163 ? 9.945 -16.616 -9.107 1.00 39.72 163 ARG A CA 1
ATOM 1291 C C . ARG A 1 163 ? 9.072 -16.912 -7.882 1.00 39.72 163 ARG A C 1
ATOM 1293 O O . ARG A 1 163 ? 9.118 -16.176 -6.907 1.00 39.72 163 ARG A O 1
ATOM 1300 N N . GLY A 1 164 ? 8.364 -18.043 -7.948 1.00 35.19 164 GLY A N 1
ATOM 1301 C CA . GLY A 1 164 ? 7.918 -18.834 -6.796 1.00 35.19 164 GLY A CA 1
ATOM 1302 C C . GLY A 1 164 ? 6.714 -18.299 -6.022 1.00 35.19 164 GLY A C 1
ATOM 1303 O O . GLY A 1 164 ? 6.870 -17.428 -5.180 1.00 35.19 164 GLY A O 1
ATOM 1304 N N . ARG A 1 165 ? 5.545 -18.914 -6.259 1.00 32.88 165 ARG A N 1
ATOM 1305 C CA . ARG A 1 165 ? 4.381 -18.984 -5.355 1.00 32.88 165 ARG A CA 1
ATOM 1306 C C . ARG A 1 165 ? 4.087 -17.705 -4.560 1.00 32.88 165 ARG A C 1
ATOM 1308 O O . ARG A 1 165 ? 4.420 -17.596 -3.382 1.00 32.88 165 ARG A O 1
ATOM 1315 N N . PHE A 1 166 ? 3.285 -16.820 -5.148 1.00 35.97 166 PHE A N 1
ATOM 1316 C CA . PHE A 1 166 ? 2.228 -16.226 -4.336 1.00 35.97 166 PHE A CA 1
ATOM 1317 C C . PHE A 1 166 ? 1.263 -17.368 -4.008 1.00 35.97 166 PHE A C 1
ATOM 1319 O O . PHE A 1 166 ? 0.392 -17.703 -4.805 1.00 35.97 166 PHE A O 1
ATOM 1326 N N . ASN A 1 167 ? 1.450 -18.011 -2.853 1.00 36.91 167 ASN A N 1
ATOM 1327 C CA . ASN A 1 167 ? 0.328 -18.681 -2.216 1.00 36.91 167 ASN A CA 1
ATOM 1328 C C . ASN A 1 167 ? -0.645 -17.559 -1.863 1.00 36.91 167 ASN A C 1
ATOM 1330 O O . ASN A 1 167 ? -0.478 -16.875 -0.854 1.00 36.91 167 ASN A O 1
ATOM 1334 N N . GLY A 1 168 ? -1.612 -17.330 -2.749 1.00 35.38 168 GLY A N 1
ATOM 1335 C CA . GLY A 1 168 ? -2.846 -16.677 -2.370 1.00 35.38 168 GLY A CA 1
ATOM 1336 C C . GLY A 1 168 ? -3.401 -17.469 -1.199 1.00 35.38 168 GLY A C 1
ATOM 1337 O O . GLY A 1 168 ? -3.798 -18.620 -1.364 1.00 35.38 168 GLY A O 1
ATOM 1338 N N . LEU A 1 169 ? -3.353 -16.886 -0.004 1.00 33.50 169 LEU A N 1
ATOM 1339 C CA . LEU A 1 169 ? -4.217 -17.348 1.063 1.00 33.50 169 LEU A CA 1
ATOM 1340 C C . LEU A 1 169 ? -5.636 -17.037 0.583 1.00 33.50 169 LEU A C 1
ATOM 1342 O O . LEU A 1 169 ? -6.036 -15.875 0.534 1.00 33.50 169 LEU A O 1
ATOM 1346 N N . ARG A 1 170 ? -6.364 -18.070 0.167 1.00 43.00 170 ARG A N 1
ATOM 1347 C CA . ARG A 1 170 ? -7.815 -18.057 0.300 1.00 43.00 170 ARG A CA 1
ATOM 1348 C C . ARG A 1 170 ? -8.125 -18.190 1.786 1.00 43.00 170 ARG A C 1
ATOM 1350 O O . ARG A 1 170 ? -7.443 -18.940 2.487 1.00 43.00 170 ARG A O 1
ATOM 1357 N N . ASP A 1 171 ? -9.162 -17.500 2.247 1.00 49.09 171 ASP A N 1
ATOM 1358 C CA . ASP A 1 171 ? -9.642 -17.553 3.637 1.00 49.09 171 ASP A CA 1
ATOM 1359 C C . ASP A 1 171 ? -10.143 -18.955 4.069 1.00 49.09 171 ASP A C 1
ATOM 1361 O O . ASP A 1 171 ? -10.576 -19.136 5.202 1.00 49.09 171 ASP A O 1
ATOM 1365 N N . ASP A 1 172 ? -10.044 -19.969 3.200 1.00 48.47 172 ASP A N 1
ATOM 1366 C CA . ASP A 1 172 ? -10.400 -21.368 3.459 1.00 48.47 172 ASP A CA 1
ATOM 1367 C C . ASP A 1 172 ? -9.196 -22.324 3.601 1.00 48.47 172 ASP A C 1
ATOM 1369 O O . ASP A 1 172 ? -9.378 -23.522 3.816 1.00 48.47 172 ASP A O 1
ATOM 1373 N N . GLY A 1 173 ? -7.956 -21.829 3.494 1.00 38.69 173 GLY A N 1
ATOM 1374 C CA . GLY A 1 173 ? -6.753 -22.653 3.653 1.00 38.69 173 GLY A CA 1
ATOM 1375 C C . GLY A 1 173 ? -6.450 -23.617 2.494 1.00 38.69 173 GLY A C 1
ATOM 1376 O O . GLY A 1 173 ? -5.584 -24.481 2.648 1.00 38.69 173 GLY A O 1
ATOM 1377 N N . SER A 1 174 ? -7.097 -23.483 1.331 1.00 36.19 174 SER A N 1
ATOM 1378 C CA . SER A 1 174 ? -6.809 -24.320 0.156 1.00 36.19 174 SER A CA 1
ATOM 1379 C C . SER A 1 174 ? -5.776 -23.696 -0.804 1.00 36.19 174 SER A C 1
ATOM 1381 O O . SER A 1 174 ? -5.769 -22.490 -1.057 1.00 36.19 174 SER A O 1
ATOM 1383 N N . MET A 1 175 ? -4.873 -24.525 -1.357 1.00 29.95 175 MET A N 1
ATOM 1384 C CA . MET A 1 175 ? -3.911 -24.116 -2.397 1.00 29.95 175 MET A CA 1
ATOM 1385 C C . MET A 1 175 ? -4.565 -24.116 -3.786 1.00 29.95 175 MET A C 1
ATOM 1387 O O . MET A 1 175 ? -5.075 -25.141 -4.233 1.00 29.95 175 MET A O 1
ATOM 1391 N N . SER A 1 176 ? -4.465 -22.994 -4.506 1.00 35.00 176 SER A N 1
ATOM 1392 C CA . SER A 1 176 ? -4.761 -22.932 -5.943 1.00 35.00 176 SER A CA 1
ATOM 1393 C C . SER A 1 176 ? -3.633 -23.594 -6.736 1.00 35.00 176 SER A C 1
ATOM 1395 O O . SER A 1 176 ? -2.487 -23.148 -6.681 1.00 35.00 176 SER A O 1
ATOM 1397 N N . LEU A 1 177 ? -3.956 -24.662 -7.464 1.00 38.06 177 LEU A N 1
ATOM 1398 C CA . LEU A 1 177 ? -3.068 -25.318 -8.423 1.00 38.06 177 LEU A CA 1
ATOM 1399 C C . LEU A 1 177 ? -3.328 -24.787 -9.833 1.00 38.06 177 LEU A C 1
ATOM 1401 O O . LEU A 1 177 ? -3.805 -25.558 -10.646 1.00 38.06 177 LEU A O 1
ATOM 1405 N N . PHE A 1 178 ? -3.028 -23.517 -10.106 1.00 40.31 178 PHE A N 1
ATOM 1406 C CA . PHE A 1 178 ? -2.737 -22.985 -11.447 1.00 40.31 178 PHE A CA 1
ATOM 1407 C C . PHE A 1 178 ? -1.926 -21.698 -11.294 1.00 40.31 178 PHE A C 1
ATOM 1409 O O . PHE A 1 178 ? -2.354 -20.837 -10.490 1.00 40.31 178 PHE A O 1
#

Secondary structure (DSSP, 8-state):
-------PPP-------S-HHHHHHHHHHHHHHHHHT-PPP-TTS-HHHHHHHHHHHHHTTSEEEETTEEEEPHHHHHHHH-HHHHHHHHHHHHTTSHHHHHHHHHHHHTTTS---HHHHHHHHHHHHT----HHHHHHHHHHHHHHHHHTT---GGGSS-SSS------TT-PPP--

Sequence (178 aa):
MSHERTLTPLPGVTVPAIHFAPVVQVATRIATAAQKKESVDWSGIRRSTIYKSLSMLEEMDLISRRSKSIFVKVECYAFALDSDRRIEIARKAALKWPMFSTFIKILTTVSSQHISLKRLAQRLSADCDVEWKPATVETNVKIMLDWARHLELAPGIHAYAQRGRFNGLRDDGSMSLF